Protein AF-A0A059LF86-F1 (afdb_monomer)

Structure (mmCIF, N/CA/C/O backbone):
data_AF-A0A059LF86-F1
#
_entry.id   AF-A0A059LF86-F1
#
loop_
_atom_site.group_PDB
_atom_site.id
_atom_site.type_symbol
_atom_site.label_atom_id
_atom_site.label_alt_id
_atom_site.label_comp_id
_atom_site.label_asym_id
_atom_site.label_entity_id
_atom_site.label_seq_id
_atom_site.pdbx_PDB_ins_code
_atom_site.Cartn_x
_atom_site.Cartn_y
_atom_site.Cartn_z
_atom_site.occupancy
_atom_site.B_iso_or_equiv
_atom_site.auth_seq_id
_atom_site.auth_comp_id
_atom_site.auth_asym_id
_atom_site.auth_atom_id
_atom_site.pdbx_PDB_model_num
ATOM 1 N N . MET A 1 1 ? 16.303 -4.539 -11.005 1.00 71.88 1 MET A N 1
ATOM 2 C CA . MET A 1 1 ? 15.676 -4.502 -9.658 1.00 71.88 1 MET A CA 1
ATOM 3 C C . MET A 1 1 ? 14.269 -3.940 -9.793 1.00 71.88 1 MET A C 1
ATOM 5 O O . MET A 1 1 ? 14.067 -3.063 -10.624 1.00 71.88 1 MET A O 1
ATOM 9 N N . MET A 1 2 ? 13.308 -4.418 -9.007 1.00 81.94 2 MET A N 1
ATOM 10 C CA . MET A 1 2 ? 11.939 -3.891 -9.022 1.00 81.94 2 MET A CA 1
ATOM 11 C C . MET A 1 2 ? 11.471 -3.587 -7.605 1.00 81.94 2 MET A C 1
ATOM 13 O O . MET A 1 2 ? 11.893 -4.255 -6.663 1.00 81.94 2 MET A O 1
ATOM 17 N N . SER A 1 3 ? 10.600 -2.590 -7.466 1.00 86.62 3 SER A N 1
ATOM 18 C CA . SER A 1 3 ? 9.889 -2.330 -6.216 1.00 86.62 3 SER A CA 1
ATOM 19 C C . SER A 1 3 ? 8.389 -2.221 -6.492 1.00 86.62 3 SER A C 1
ATOM 21 O O . SER A 1 3 ? 7.974 -1.297 -7.206 1.00 86.62 3 SER A O 1
ATOM 23 N N . PRO A 1 4 ? 7.574 -3.145 -5.946 1.00 86.56 4 PRO A N 1
ATOM 24 C CA . PRO A 1 4 ? 6.124 -3.120 -6.102 1.00 86.56 4 PRO A CA 1
ATOM 25 C C . PRO A 1 4 ? 5.442 -2.064 -5.223 1.00 86.56 4 PRO A C 1
ATOM 27 O O . PRO A 1 4 ? 4.239 -1.873 -5.337 1.00 86.56 4 PRO A O 1
ATOM 30 N N . GLY A 1 5 ? 6.184 -1.359 -4.363 1.00 89.31 5 GLY A N 1
ATOM 31 C CA . GLY A 1 5 ? 5.612 -0.404 -3.416 1.00 89.31 5 GLY A CA 1
ATOM 32 C C . GLY A 1 5 ? 4.878 -1.081 -2.255 1.00 89.31 5 GLY A C 1
ATOM 33 O O . GLY A 1 5 ? 5.183 -2.214 -1.884 1.00 89.31 5 GLY A O 1
ATOM 34 N N . MET A 1 6 ? 3.933 -0.354 -1.653 1.00 92.75 6 MET A N 1
ATOM 35 C CA . MET A 1 6 ? 3.114 -0.847 -0.546 1.00 92.75 6 MET A CA 1
ATOM 36 C C . MET A 1 6 ? 1.913 -1.624 -1.102 1.00 92.75 6 MET A C 1
ATOM 38 O O . MET A 1 6 ? 1.047 -1.043 -1.750 1.00 92.75 6 MET A O 1
ATOM 42 N N . VAL A 1 7 ? 1.856 -2.929 -0.839 1.00 94.00 7 VAL A N 1
ATOM 43 C CA . VAL A 1 7 ? 0.800 -3.820 -1.347 1.00 94.00 7 VAL A CA 1
ATOM 44 C C . VAL A 1 7 ? 0.046 -4.440 -0.177 1.00 94.00 7 VAL A C 1
ATOM 46 O O . VAL A 1 7 ? 0.676 -4.985 0.731 1.00 94.00 7 VAL A O 1
ATOM 49 N N . ALA A 1 8 ? -1.288 -4.379 -0.213 1.00 93.44 8 ALA A N 1
ATOM 50 C CA . ALA A 1 8 ? -2.216 -4.846 0.820 1.00 93.44 8 ALA A CA 1
ATOM 51 C C . ALA A 1 8 ? -2.258 -6.385 0.930 1.00 93.44 8 ALA A C 1
ATOM 53 O O . ALA A 1 8 ? -3.278 -7.030 0.709 1.00 93.44 8 ALA A O 1
ATOM 54 N N . THR A 1 9 ? -1.114 -6.981 1.252 1.00 94.31 9 THR A N 1
ATOM 55 C CA . THR A 1 9 ? -0.939 -8.416 1.492 1.00 94.31 9 THR A CA 1
ATOM 56 C C . THR A 1 9 ? -1.203 -8.756 2.957 1.00 94.31 9 THR A C 1
ATOM 58 O O . THR A 1 9 ? -1.033 -7.889 3.816 1.00 94.31 9 THR A O 1
ATOM 61 N N . PRO A 1 10 ? -1.513 -10.021 3.295 1.00 91.88 10 PRO A N 1
ATOM 62 C CA . PRO A 1 10 ? -1.683 -10.433 4.688 1.00 91.88 10 PRO A CA 1
ATOM 63 C C . PRO A 1 10 ? -0.483 -10.079 5.578 1.00 91.88 10 PRO A C 1
ATOM 65 O O . PRO A 1 10 ? -0.670 -9.715 6.734 1.00 91.88 10 PRO A O 1
ATOM 68 N N . LEU A 1 11 ? 0.738 -10.120 5.032 1.00 91.94 11 LEU A N 1
ATOM 69 C CA . LEU A 1 11 ? 1.955 -9.737 5.751 1.00 91.94 11 LEU A CA 1
ATOM 70 C C . LEU A 1 11 ? 1.993 -8.242 6.076 1.00 91.94 11 LEU A C 1
ATOM 72 O O . LEU A 1 11 ? 2.340 -7.878 7.192 1.00 91.94 11 LEU A O 1
ATOM 76 N N . LEU A 1 12 ? 1.600 -7.377 5.136 1.00 93.56 12 LEU A N 1
ATOM 77 C CA . LEU A 1 12 ? 1.536 -5.937 5.389 1.00 93.56 12 LEU A CA 1
ATOM 78 C C . LEU A 1 12 ? 0.398 -5.588 6.353 1.00 93.56 12 LEU A C 1
ATOM 80 O O . LEU A 1 12 ? 0.591 -4.787 7.261 1.00 93.56 12 LEU A O 1
ATOM 84 N N . LEU A 1 13 ? -0.787 -6.179 6.165 1.00 92.44 13 LEU A N 1
ATOM 85 C CA . LEU A 1 13 ? -1.958 -5.884 6.996 1.00 92.44 13 LEU A CA 1
ATOM 86 C C . LEU A 1 13 ? -1.760 -6.319 8.454 1.00 92.44 13 LEU A C 1
ATOM 88 O O . LEU A 1 13 ? -2.354 -5.724 9.348 1.00 92.44 13 LEU A O 1
ATOM 92 N N . ARG A 1 14 ? -0.911 -7.325 8.698 1.00 89.75 14 ARG A N 1
ATOM 93 C CA . ARG A 1 14 ? -0.495 -7.731 10.047 1.00 89.75 14 ARG A CA 1
ATOM 94 C C . ARG A 1 14 ? 0.323 -6.677 10.784 1.00 89.75 14 ARG A C 1
ATOM 96 O O . ARG A 1 14 ? 0.346 -6.753 11.993 1.00 89.75 14 ARG A O 1
ATOM 103 N N . LEU A 1 15 ? 0.939 -5.722 10.082 1.00 88.31 15 LEU A N 1
ATOM 104 C CA . LEU A 1 15 ? 1.713 -4.614 10.666 1.00 88.31 15 LEU A CA 1
ATOM 105 C C . LEU A 1 15 ? 0.833 -3.389 11.005 1.00 88.31 15 LEU A C 1
ATOM 107 O O . LEU A 1 15 ? 1.322 -2.289 11.291 1.00 88.31 15 LEU A O 1
ATOM 111 N N . ALA A 1 16 ? -0.493 -3.534 10.925 1.00 90.00 16 ALA A N 1
ATOM 112 C CA . ALA A 1 16 ? -1.465 -2.497 11.265 1.00 90.00 16 ALA A CA 1
ATOM 113 C C . ALA A 1 16 ? -1.678 -2.379 12.790 1.00 90.00 16 ALA A C 1
ATOM 115 O O . ALA A 1 16 ? -2.805 -2.295 13.269 1.00 90.00 16 ALA A O 1
ATOM 116 N N . ASP A 1 17 ? -0.589 -2.380 13.559 1.00 89.75 17 ASP A N 1
ATOM 117 C CA . ASP A 1 17 ? -0.622 -2.541 15.019 1.00 89.75 17 ASP A CA 1
ATOM 118 C C . ASP A 1 17 ? -0.925 -1.245 15.771 1.00 89.75 17 ASP A C 1
ATOM 120 O O . ASP A 1 17 ? -1.066 -1.260 16.992 1.00 89.75 17 ASP A O 1
ATOM 124 N N . ASN A 1 18 ? -0.935 -0.107 15.083 1.00 91.12 18 ASN A N 1
ATOM 125 C CA . ASN A 1 18 ? -1.251 1.184 15.667 1.00 91.12 18 ASN A CA 1
ATOM 126 C C . ASN A 1 18 ? -2.116 2.006 14.698 1.00 91.12 18 ASN A C 1
ATOM 128 O O . ASN A 1 18 ? -2.033 1.812 13.482 1.00 91.12 18 ASN A O 1
ATOM 132 N N . PRO A 1 19 ? -2.913 2.973 15.193 1.00 90.88 19 PRO A N 1
ATOM 133 C CA . PRO A 1 19 ? -3.815 3.754 14.342 1.00 90.88 19 PRO A CA 1
ATOM 134 C C . PRO A 1 19 ? -3.095 4.479 13.199 1.00 90.88 19 PRO A C 1
ATOM 136 O O . PRO A 1 19 ? -3.641 4.679 12.116 1.00 90.88 19 PRO A O 1
ATOM 139 N N . ARG A 1 20 ? -1.832 4.865 13.415 1.00 91.06 20 ARG A N 1
ATOM 140 C CA . ARG A 1 20 ? -1.026 5.548 12.405 1.00 91.06 20 ARG A CA 1
ATOM 141 C C . ARG A 1 20 ? -0.583 4.583 11.298 1.00 91.06 20 ARG A C 1
ATOM 143 O O . ARG A 1 20 ? -0.696 4.952 10.132 1.00 91.06 20 ARG A O 1
ATOM 150 N N . SER A 1 21 ? -0.120 3.373 11.619 1.00 92.00 21 SER A N 1
ATOM 151 C CA . SER A 1 21 ? 0.252 2.361 10.621 1.00 92.00 21 SER A CA 1
ATOM 152 C C . SER A 1 21 ? -0.973 1.876 9.853 1.00 92.00 21 SER A C 1
ATOM 154 O O . SER A 1 21 ? -0.926 1.845 8.624 1.00 92.00 21 SER A O 1
ATOM 156 N N . ALA A 1 22 ? -2.093 1.635 10.540 1.00 92.44 22 ALA A N 1
ATOM 157 C CA . ALA A 1 22 ? -3.377 1.317 9.918 1.00 92.44 22 ALA A CA 1
ATOM 158 C C . ALA A 1 22 ? -3.794 2.391 8.895 1.00 92.44 22 ALA A C 1
ATOM 160 O O . ALA A 1 22 ? -4.112 2.081 7.744 1.00 92.44 22 ALA A O 1
ATOM 161 N N . ARG A 1 23 ? -3.681 3.672 9.267 1.00 92.25 23 ARG A N 1
ATOM 162 C CA . ARG A 1 23 ? -3.956 4.799 8.369 1.00 92.25 23 ARG A CA 1
ATOM 163 C C . ARG A 1 23 ? -3.022 4.845 7.162 1.00 92.25 23 ARG A C 1
ATOM 165 O O . ARG A 1 23 ? -3.480 5.083 6.045 1.00 92.25 23 ARG A O 1
ATOM 172 N N . PHE A 1 24 ? -1.721 4.636 7.357 1.00 92.81 24 PHE A N 1
ATOM 173 C CA . PHE A 1 24 ? -0.770 4.614 6.243 1.00 92.81 24 PHE A CA 1
ATOM 174 C C . PHE A 1 24 ? -1.054 3.467 5.277 1.00 92.81 24 PHE A C 1
ATOM 176 O O . PHE A 1 24 ? -1.068 3.701 4.072 1.00 92.81 24 PHE A O 1
ATOM 183 N N 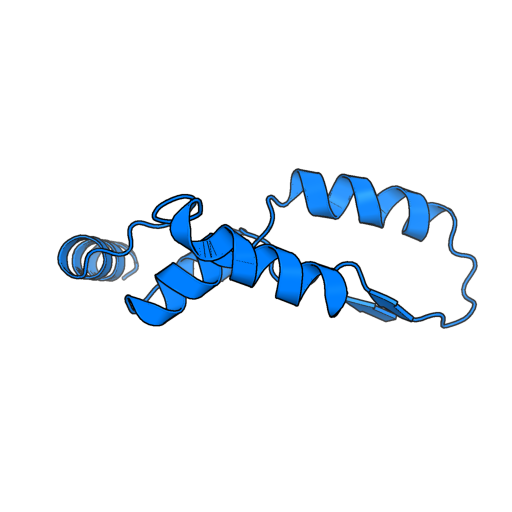. ILE A 1 25 ? -1.352 2.272 5.790 1.00 94.12 25 ILE A N 1
ATOM 184 C CA . ILE A 1 25 ? -1.739 1.113 4.979 1.00 94.12 25 ILE A CA 1
ATOM 185 C C . ILE A 1 25 ? -2.996 1.439 4.165 1.00 94.12 25 ILE A C 1
ATOM 187 O O . ILE A 1 25 ? -3.000 1.268 2.951 1.00 94.12 25 ILE A O 1
ATOM 191 N N . ASN A 1 26 ? -4.033 1.995 4.789 1.00 93.75 26 ASN A N 1
ATOM 192 C CA . ASN A 1 26 ? -5.277 2.351 4.101 1.00 93.75 26 ASN A CA 1
ATOM 193 C C . ASN A 1 26 ? -5.097 3.393 2.985 1.00 93.75 26 ASN A C 1
ATOM 195 O O . ASN A 1 26 ? -5.717 3.294 1.924 1.00 93.75 26 ASN A O 1
ATOM 199 N N . VAL A 1 27 ? -4.244 4.394 3.211 1.00 92.88 27 VAL A N 1
ATOM 200 C CA . VAL A 1 27 ? -4.033 5.497 2.262 1.00 92.88 27 VAL A CA 1
ATOM 201 C C . VAL A 1 27 ? -3.064 5.117 1.143 1.00 92.88 27 VAL A C 1
ATOM 203 O O . VAL A 1 27 ? -3.260 5.535 -0.002 1.00 92.88 27 VAL A O 1
ATOM 206 N N . LEU A 1 28 ? -2.001 4.380 1.470 1.00 92.31 28 LEU A N 1
ATOM 207 C CA . LEU A 1 28 ? -0.868 4.164 0.574 1.00 92.31 28 LEU A CA 1
ATOM 208 C C . LEU A 1 28 ? -0.835 2.782 -0.064 1.00 92.31 28 LEU A C 1
ATOM 210 O O . LEU A 1 28 ? -0.216 2.678 -1.120 1.00 92.31 28 LEU A O 1
ATOM 214 N N . ALA A 1 29 ? -1.459 1.754 0.515 1.00 93.31 29 ALA A N 1
ATOM 215 C CA . ALA A 1 29 ? -1.402 0.412 -0.050 1.00 93.31 29 ALA A CA 1
ATOM 216 C C . ALA A 1 29 ? -2.317 0.259 -1.273 1.00 93.31 29 ALA A C 1
ATOM 218 O O . ALA A 1 29 ? -3.4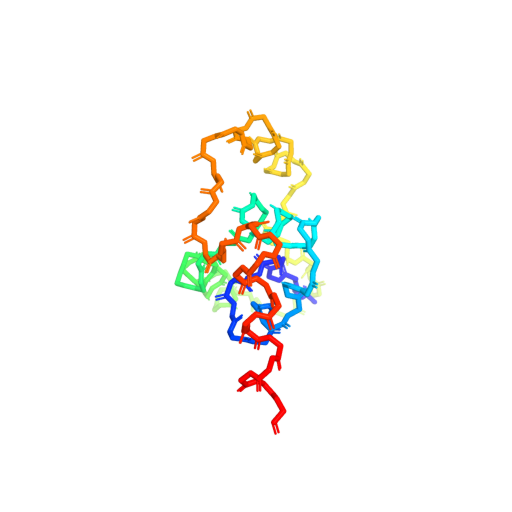37 0.779 -1.305 1.00 93.31 29 ALA A O 1
ATOM 219 N N . ASP A 1 30 ? -1.850 -0.498 -2.265 1.00 91.88 30 ASP A N 1
ATOM 220 C CA . ASP A 1 30 ? -2.683 -0.968 -3.375 1.00 91.88 30 ASP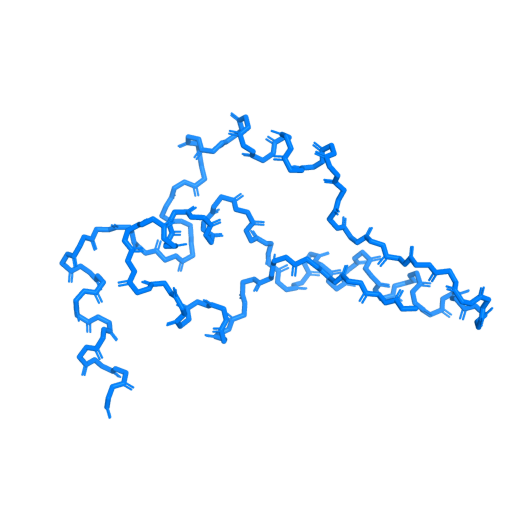 A CA 1
ATOM 221 C C . ASP A 1 30 ? -3.133 -2.415 -3.183 1.00 91.88 30 ASP A C 1
ATOM 223 O O . ASP A 1 30 ? -2.433 -3.200 -2.530 1.00 91.88 30 ASP A O 1
ATOM 227 N N . PRO A 1 31 ? -4.263 -2.800 -3.800 1.00 92.44 31 PRO A N 1
ATOM 228 C CA . PRO A 1 31 ? -4.600 -4.201 -3.988 1.00 92.44 31 PRO A CA 1
ATOM 229 C C . PRO A 1 31 ? -3.476 -4.952 -4.724 1.00 92.44 31 PRO A C 1
ATOM 231 O O . PRO A 1 31 ? -2.848 -4.392 -5.630 1.00 92.44 31 PRO A O 1
ATOM 234 N N . PRO A 1 32 ? -3.224 -6.225 -4.372 1.00 92.88 32 PRO A N 1
ATOM 235 C CA . PRO A 1 32 ? -2.212 -7.038 -5.043 1.00 92.88 32 PRO A CA 1
ATOM 236 C C . PRO A 1 32 ? -2.500 -7.224 -6.536 1.00 92.88 32 PRO A C 1
ATOM 238 O O . PRO A 1 32 ? -1.563 -7.186 -7.334 1.00 92.88 32 PRO A O 1
ATOM 241 N N . ASP A 1 33 ? -3.771 -7.350 -6.920 1.00 94.00 33 ASP A N 1
ATOM 242 C CA . ASP A 1 33 ? -4.194 -7.495 -8.315 1.00 94.00 33 ASP A CA 1
ATOM 243 C C . ASP A 1 33 ? -3.829 -6.275 -9.170 1.00 94.00 33 ASP A C 1
ATOM 245 O O . ASP A 1 33 ? -3.269 -6.433 -10.254 1.00 94.00 33 ASP A O 1
ATOM 249 N N . ASP A 1 34 ? -4.049 -5.059 -8.659 1.00 92.38 34 ASP A N 1
ATOM 250 C CA . ASP A 1 34 ? -3.723 -3.814 -9.369 1.00 92.38 34 ASP A CA 1
ATOM 251 C C . ASP A 1 34 ? -2.207 -3.675 -9.583 1.00 92.38 34 ASP A C 1
ATOM 253 O O . ASP A 1 34 ? -1.739 -3.349 -10.680 1.00 92.38 34 ASP A O 1
ATOM 257 N N . ALA A 1 35 ? -1.420 -3.965 -8.542 1.00 91.12 35 ALA A N 1
ATOM 258 C CA . ALA A 1 35 ? 0.037 -3.934 -8.627 1.00 91.12 35 ALA A CA 1
ATOM 259 C C . ALA A 1 35 ? 0.559 -4.982 -9.626 1.00 91.12 35 ALA A C 1
ATOM 261 O O . ALA A 1 35 ? 1.418 -4.680 -10.462 1.00 91.12 35 ALA A O 1
ATOM 262 N N . ALA A 1 36 ? 0.018 -6.203 -9.584 1.00 92.88 36 ALA A N 1
ATOM 263 C CA . ALA A 1 36 ? 0.386 -7.280 -10.497 1.00 92.88 36 ALA A CA 1
ATOM 264 C C . ALA A 1 36 ? 0.010 -6.950 -11.948 1.00 92.88 36 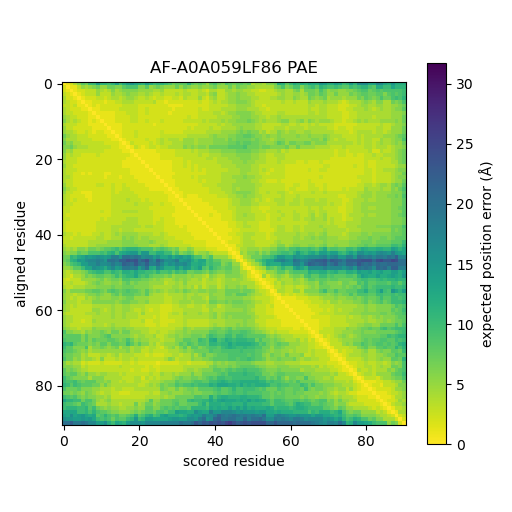ALA A C 1
ATOM 266 O O . ALA A 1 36 ? 0.845 -7.107 -12.840 1.00 92.88 36 ALA A O 1
ATOM 267 N N . ALA A 1 37 ? -1.194 -6.427 -12.189 1.00 94.19 37 ALA A N 1
ATOM 268 C CA . ALA A 1 37 ? -1.660 -6.045 -13.520 1.00 94.19 37 ALA A CA 1
ATOM 269 C C . ALA A 1 37 ? -0.725 -5.027 -14.192 1.00 94.19 37 ALA A C 1
ATOM 271 O O . ALA A 1 37 ? -0.482 -5.102 -15.398 1.00 94.19 37 ALA A O 1
ATOM 272 N N . TRP A 1 38 ? -0.142 -4.105 -13.421 1.00 91.50 38 TRP A N 1
ATOM 273 C CA . TRP A 1 38 ? 0.816 -3.138 -13.951 1.00 91.50 38 TRP A CA 1
ATOM 274 C C . TRP A 1 38 ? 2.230 -3.714 -14.118 1.00 91.50 38 TRP A C 1
ATOM 276 O O . TRP A 1 38 ? 2.888 -3.461 -15.135 1.00 91.50 38 TRP A O 1
ATOM 286 N N . LEU A 1 39 ? 2.711 -4.476 -13.130 1.00 90.81 39 LEU A N 1
ATOM 287 C CA . LEU A 1 39 ? 4.091 -4.973 -13.076 1.00 90.81 39 LEU A CA 1
ATOM 288 C C . LEU A 1 39 ? 4.343 -6.153 -14.013 1.00 90.81 39 LEU A C 1
ATOM 290 O O . LEU A 1 39 ? 5.345 -6.166 -14.728 1.00 90.81 39 LEU A O 1
ATOM 294 N N . VAL A 1 40 ? 3.448 -7.140 -14.022 1.00 92.12 40 VAL A N 1
ATOM 295 C CA . VAL A 1 40 ? 3.615 -8.404 -14.751 1.00 92.12 40 VAL A CA 1
ATOM 296 C C . VAL A 1 40 ? 3.896 -8.208 -16.249 1.00 92.12 40 VAL A C 1
ATOM 298 O O . VAL A 1 40 ? 4.869 -8.794 -16.728 1.00 92.12 40 VAL A O 1
ATOM 301 N N . PRO A 1 41 ? 3.141 -7.397 -17.020 1.00 91.50 41 PRO A N 1
ATOM 302 C CA . PRO A 1 41 ? 3.430 -7.224 -18.447 1.00 91.50 41 PRO A CA 1
ATOM 303 C C . PRO A 1 41 ? 4.781 -6.540 -18.697 1.00 91.50 41 PRO A C 1
ATOM 305 O O . PRO A 1 41 ? 5.503 -6.924 -19.614 1.00 91.50 41 PRO A O 1
ATOM 308 N N . ARG A 1 42 ? 5.165 -5.574 -17.852 1.00 89.50 42 ARG A N 1
ATOM 309 C CA . ARG A 1 42 ? 6.462 -4.881 -17.948 1.00 89.50 42 ARG A CA 1
ATOM 310 C C . ARG A 1 42 ? 7.618 -5.817 -17.648 1.00 89.50 42 ARG A C 1
ATOM 312 O O . ARG A 1 42 ? 8.640 -5.753 -18.320 1.00 89.50 42 ARG A O 1
ATOM 319 N N . LEU A 1 43 ? 7.438 -6.704 -16.673 1.00 86.88 43 LEU A N 1
ATOM 320 C CA . LEU A 1 43 ? 8.433 -7.706 -16.330 1.00 86.88 43 LEU A CA 1
ATOM 321 C C . LEU A 1 43 ? 8.587 -8.747 -17.443 1.00 86.88 43 LEU A C 1
ATOM 323 O O . LEU A 1 43 ? 9.709 -9.066 -17.815 1.00 86.88 43 LEU A O 1
ATOM 327 N N . ARG A 1 44 ? 7.480 -9.223 -18.028 1.00 89.06 44 ARG A N 1
ATOM 328 C CA . ARG A 1 44 ? 7.519 -10.150 -19.174 1.00 89.06 44 ARG A CA 1
ATOM 329 C C . ARG A 1 44 ? 8.198 -9.540 -20.405 1.00 89.06 44 ARG A C 1
ATOM 331 O O . ARG A 1 44 ? 8.842 -10.261 -21.156 1.00 89.06 44 ARG A O 1
ATOM 338 N N . GLY A 1 45 ? 8.065 -8.228 -20.604 1.00 84.94 45 GLY A N 1
ATOM 339 C CA . GLY A 1 45 ? 8.745 -7.495 -21.676 1.00 84.94 45 GLY A CA 1
ATOM 340 C C . GLY A 1 45 ? 10.186 -7.079 -21.355 1.00 84.94 45 GLY A C 1
ATOM 341 O O . GLY A 1 45 ? 10.902 -6.630 -22.251 1.00 84.94 45 GLY A O 1
ATOM 342 N N . ALA A 1 46 ? 10.634 -7.202 -20.102 1.00 83.38 46 ALA A N 1
ATOM 343 C CA . ALA A 1 46 ? 11.950 -6.737 -19.687 1.00 83.38 46 ALA A CA 1
ATOM 344 C C . ALA A 1 46 ? 13.045 -7.716 -20.131 1.00 83.38 46 ALA A C 1
ATOM 346 O O . ALA A 1 46 ? 13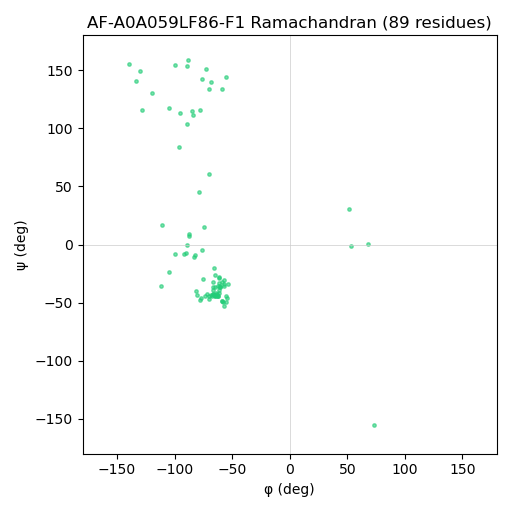.141 -8.842 -19.651 1.00 83.38 46 ALA A O 1
ATOM 347 N N . ARG A 1 47 ? 13.939 -7.257 -21.010 1.00 74.12 47 ARG A N 1
ATOM 348 C CA . ARG A 1 47 ? 15.160 -7.981 -21.383 1.00 74.12 47 ARG A CA 1
ATOM 349 C C . ARG A 1 47 ? 16.333 -7.475 -20.553 1.00 74.12 47 ARG A C 1
ATOM 351 O O . ARG A 1 47 ? 17.013 -6.569 -20.998 1.00 74.12 47 ARG A O 1
ATOM 358 N N . GLY A 1 48 ? 16.518 -7.993 -19.337 1.00 71.19 48 GLY A N 1
ATOM 359 C CA . GLY A 1 48 ? 17.795 -8.015 -18.592 1.00 71.19 48 GLY A CA 1
ATOM 360 C C . GLY A 1 48 ? 18.606 -6.721 -18.353 1.00 71.19 48 GLY A C 1
ATOM 361 O O . GLY A 1 48 ? 19.615 -6.794 -17.663 1.00 71.19 48 GLY A O 1
ATOM 362 N N . ASN A 1 49 ? 18.197 -5.546 -18.839 1.00 71.12 49 ASN A N 1
ATOM 363 C CA . ASN A 1 49 ? 19.022 -4.329 -18.941 1.00 71.12 49 ASN A CA 1
ATOM 364 C C . ASN A 1 49 ? 19.288 -3.600 -17.607 1.00 71.12 49 ASN A C 1
ATOM 366 O O . ASN A 1 49 ? 19.652 -2.428 -17.597 1.00 71.12 49 ASN A O 1
ATOM 370 N N . GLY A 1 50 ? 19.052 -4.242 -16.461 1.00 73.88 50 GLY A N 1
ATOM 371 C CA . GLY A 1 50 ? 19.295 -3.644 -15.142 1.00 73.88 50 GLY A CA 1
ATOM 372 C C . GLY A 1 50 ? 18.370 -2.478 -14.762 1.00 73.88 50 GLY A C 1
ATOM 373 O O . GLY A 1 50 ? 18.490 -1.951 -13.658 1.00 73.88 50 GLY A O 1
ATOM 374 N N . THR A 1 51 ? 17.415 -2.092 -15.614 1.00 79.25 51 THR A N 1
ATOM 375 C CA . THR A 1 51 ? 16.511 -0.959 -15.376 1.00 79.25 51 THR A CA 1
ATOM 376 C C . THR A 1 51 ? 15.701 -1.137 -14.088 1.00 79.25 51 THR A C 1
ATOM 378 O O . THR A 1 51 ? 15.150 -2.210 -13.817 1.00 79.25 51 THR A O 1
ATOM 381 N N . TYR A 1 52 ? 15.630 -0.078 -13.276 1.00 81.19 52 TYR A N 1
ATOM 382 C CA . TYR A 1 52 ? 14.845 -0.068 -12.045 1.00 81.19 52 TYR A CA 1
ATOM 383 C C . TYR A 1 52 ? 13.384 0.269 -12.344 1.00 81.19 52 TYR A C 1
ATOM 385 O O . TYR A 1 52 ? 13.059 1.395 -12.717 1.00 81.19 52 TYR A O 1
ATOM 393 N N . VAL A 1 53 ? 12.497 -0.712 -12.174 1.00 82.12 53 VAL A N 1
ATOM 394 C CA . VAL A 1 53 ? 11.059 -0.533 -12.404 1.00 82.12 53 VAL A CA 1
ATOM 395 C C . VAL A 1 53 ? 10.381 -0.217 -11.076 1.00 82.12 53 VAL A C 1
ATOM 397 O O . VAL A 1 53 ? 10.329 -1.054 -10.169 1.00 82.12 53 VAL A O 1
ATOM 400 N N . ARG A 1 54 ? 9.873 1.013 -10.961 1.00 85.62 54 ARG A N 1
ATOM 401 C CA . ARG A 1 54 ? 9.133 1.503 -9.794 1.00 85.62 54 ARG A CA 1
ATOM 402 C C . ARG A 1 54 ? 7.659 1.550 -10.132 1.00 85.62 54 ARG A C 1
ATOM 404 O O . ARG A 1 54 ? 7.275 2.315 -11.010 1.00 85.62 54 ARG A O 1
ATOM 411 N N . PHE A 1 55 ? 6.861 0.769 -9.415 1.00 83.56 55 PHE A N 1
ATOM 412 C CA . PHE A 1 55 ? 5.413 0.935 -9.466 1.00 83.56 55 PHE A CA 1
ATOM 413 C C . PHE A 1 55 ? 5.002 2.233 -8.778 1.00 83.56 55 PHE A C 1
ATOM 415 O O . PHE A 1 55 ? 4.270 3.024 -9.341 1.00 83.56 55 PHE A O 1
ATOM 422 N N . PHE A 1 56 ? 5.546 2.478 -7.586 1.00 83.62 56 PHE A N 1
ATOM 423 C CA . PHE A 1 56 ? 5.174 3.621 -6.768 1.00 83.62 56 PHE A CA 1
ATOM 424 C C . PHE A 1 56 ? 6.039 4.848 -7.092 1.00 83.62 56 PHE A C 1
ATOM 426 O O . PHE A 1 56 ? 7.214 4.932 -6.698 1.00 83.62 56 PHE A O 1
ATOM 433 N N . THR A 1 57 ? 5.462 5.800 -7.826 1.00 86.50 57 THR A N 1
ATOM 434 C CA . THR A 1 57 ? 6.116 7.069 -8.179 1.00 86.50 57 THR A CA 1
ATOM 435 C C . THR A 1 57 ? 5.869 8.162 -7.124 1.00 86.50 57 THR A C 1
ATOM 437 O O . THR A 1 57 ? 4.844 8.148 -6.438 1.00 86.50 57 THR A O 1
ATOM 440 N N . PRO A 1 58 ? 6.764 9.162 -6.983 1.00 86.00 58 PRO A N 1
ATOM 441 C CA . PRO A 1 58 ? 6.523 10.306 -6.095 1.00 86.00 58 PRO A CA 1
ATOM 442 C C . PRO A 1 58 ? 5.227 11.064 -6.426 1.00 86.00 58 PRO A C 1
ATOM 444 O O . PRO A 1 58 ? 4.535 11.533 -5.528 1.00 86.00 58 PRO A O 1
ATOM 447 N N . ALA A 1 59 ? 4.862 11.136 -7.708 1.00 88.38 59 ALA A N 1
ATOM 448 C CA . ALA A 1 59 ? 3.610 11.747 -8.144 1.00 88.38 59 ALA A CA 1
ATOM 449 C C . ALA A 1 59 ? 2.382 10.978 -7.622 1.00 88.38 59 ALA A C 1
ATOM 451 O O . ALA A 1 59 ? 1.424 11.583 -7.137 1.00 88.38 59 ALA A O 1
ATOM 452 N N . GLU A 1 60 ? 2.414 9.643 -7.651 1.00 87.44 60 GLU A N 1
ATOM 453 C CA . GLU A 1 60 ? 1.339 8.823 -7.084 1.00 87.44 60 GLU A CA 1
ATOM 454 C C . GLU A 1 60 ? 1.243 8.938 -5.570 1.00 87.44 60 GLU A C 1
ATOM 456 O O . GLU A 1 60 ? 0.128 8.956 -5.046 1.00 87.44 60 GLU A O 1
ATOM 461 N N . LEU A 1 61 ? 2.375 9.061 -4.872 1.00 89.81 61 LEU A N 1
ATOM 462 C CA . LEU A 1 61 ? 2.389 9.325 -3.435 1.00 89.81 61 LEU A CA 1
ATOM 463 C C . LEU A 1 61 ? 1.615 10.604 -3.112 1.00 89.81 61 LEU A C 1
ATOM 465 O O . LEU A 1 61 ? 0.698 10.577 -2.291 1.00 89.81 61 LEU A O 1
ATOM 469 N N . VAL A 1 62 ? 1.955 11.706 -3.788 1.00 90.88 62 VAL A N 1
ATOM 470 C CA . VAL A 1 62 ? 1.288 13.002 -3.597 1.00 90.88 62 VAL A CA 1
ATOM 471 C C . VAL A 1 62 ? -0.204 12.869 -3.886 1.00 90.88 62 VAL A C 1
ATOM 473 O O . VAL A 1 62 ? -1.026 13.228 -3.045 1.00 90.88 62 VAL A O 1
ATOM 476 N N . ARG A 1 63 ? -0.570 12.253 -5.017 1.00 90.94 63 ARG A N 1
ATOM 477 C CA . ARG A 1 63 ? -1.975 12.021 -5.383 1.00 90.94 63 ARG A CA 1
ATOM 478 C C . ARG A 1 63 ? -2.733 11.252 -4.297 1.00 90.94 63 ARG A C 1
ATOM 480 O O . ARG A 1 63 ? -3.855 11.618 -3.949 1.00 90.94 63 ARG A O 1
ATOM 487 N N . ARG A 1 64 ? -2.140 10.193 -3.743 1.00 89.12 64 ARG A N 1
ATOM 488 C CA . ARG A 1 64 ? -2.763 9.369 -2.693 1.00 89.12 64 ARG A CA 1
ATOM 489 C C . ARG A 1 64 ? -2.955 10.144 -1.405 1.00 89.12 64 ARG A C 1
ATOM 491 O O . ARG A 1 64 ? -4.051 10.090 -0.847 1.00 89.12 64 ARG A O 1
ATOM 498 N N . LEU A 1 65 ? -1.948 10.910 -0.994 1.00 90.69 65 LEU A N 1
ATOM 499 C CA . LEU A 1 65 ? -2.027 11.784 0.173 1.00 90.69 65 LEU A CA 1
ATOM 500 C C . LEU A 1 65 ? -3.108 12.861 0.006 1.00 90.69 65 LEU A C 1
ATOM 502 O O . LEU A 1 65 ? -3.893 13.068 0.929 1.00 90.69 65 LEU A O 1
ATOM 506 N N . CYS A 1 66 ? -3.239 13.467 -1.178 1.00 89.56 66 CYS A N 1
ATOM 507 C CA . CYS A 1 66 ? -4.330 14.404 -1.473 1.00 89.56 66 CYS A CA 1
ATOM 508 C C . CYS A 1 66 ? -5.713 13.740 -1.343 1.00 89.56 66 CYS A C 1
ATOM 510 O O . CYS A 1 66 ? -6.651 14.345 -0.831 1.00 89.56 66 CYS A O 1
ATOM 512 N N . THR A 1 67 ? -5.838 12.469 -1.736 1.00 88.81 67 THR A N 1
ATOM 513 C CA . THR A 1 67 ? -7.087 11.691 -1.604 1.00 88.81 67 THR A CA 1
ATOM 514 C C . THR A 1 67 ? -7.257 10.970 -0.259 1.00 88.81 67 THR A C 1
ATOM 516 O O . THR A 1 67 ? -8.199 10.195 -0.094 1.00 88.81 67 THR A O 1
ATOM 519 N N . ALA A 1 68 ? -6.378 11.201 0.722 1.00 88.62 68 ALA A N 1
ATOM 520 C CA . ALA A 1 68 ? -6.315 10.399 1.947 1.00 88.62 68 ALA A CA 1
ATOM 521 C C . ALA A 1 68 ? -7.602 10.434 2.786 1.00 88.62 68 ALA A C 1
ATOM 523 O O . ALA A 1 68 ? -7.914 9.470 3.480 1.00 88.62 68 ALA A O 1
ATOM 524 N N . ARG A 1 69 ? -8.372 11.529 2.726 1.00 84.00 69 ARG A N 1
ATOM 525 C CA . ARG A 1 69 ? -9.646 11.653 3.455 1.00 84.00 69 ARG A CA 1
ATOM 526 C C . ARG A 1 69 ? -10.689 10.620 3.017 1.00 84.00 69 ARG A C 1
ATOM 528 O O . ARG A 1 69 ? -11.415 10.136 3.873 1.00 84.00 69 ARG A O 1
ATOM 535 N N . GLY A 1 70 ? -10.732 10.267 1.731 1.00 85.94 70 GLY A N 1
ATOM 536 C CA . GLY A 1 70 ? -11.697 9.307 1.180 1.00 85.94 70 GLY A CA 1
ATOM 537 C C . GLY A 1 70 ? -11.235 7.848 1.217 1.00 85.94 70 GLY A C 1
ATOM 538 O O . GLY A 1 70 ? -11.957 6.971 0.765 1.00 85.94 70 GLY A O 1
ATOM 539 N N . ARG A 1 71 ? -10.023 7.579 1.718 1.00 83.75 71 ARG A N 1
ATOM 540 C CA . ARG A 1 71 ? -9.396 6.246 1.707 1.00 83.75 71 ARG A CA 1
ATOM 541 C C . ARG A 1 71 ? -9.274 5.617 3.095 1.00 83.75 71 ARG A C 1
ATOM 543 O O . ARG A 1 71 ? -8.488 4.696 3.275 1.00 83.75 71 ARG A O 1
ATOM 550 N N . ARG A 1 72 ? -10.020 6.124 4.076 1.00 87.25 72 ARG A N 1
ATOM 551 C CA . ARG A 1 72 ? -10.017 5.607 5.452 1.00 87.25 72 ARG A CA 1
ATOM 552 C C . ARG A 1 72 ? -10.737 4.267 5.556 1.00 87.25 72 ARG A C 1
ATOM 554 O O . ARG A 1 72 ? -11.654 4.011 4.782 1.00 87.25 72 ARG A O 1
ATOM 561 N N . ASN A 1 73 ? -10.325 3.446 6.519 1.00 87.56 73 ASN A N 1
ATOM 562 C CA . ASN A 1 73 ? -10.935 2.154 6.860 1.00 87.56 73 ASN A CA 1
ATOM 563 C C . ASN A 1 73 ? -11.133 1.186 5.671 1.00 87.56 73 ASN A C 1
ATOM 565 O O . ASN A 1 73 ? -12.076 0.400 5.660 1.00 87.56 73 ASN A O 1
ATOM 569 N N . ARG A 1 74 ? -10.269 1.245 4.647 1.00 88.31 74 ARG A N 1
ATOM 570 C CA . ARG A 1 74 ? -10.426 0.445 3.418 1.00 88.31 74 ARG A CA 1
ATOM 571 C C . ARG A 1 74 ? -9.999 -1.015 3.588 1.00 88.31 74 ARG A C 1
ATOM 573 O O . ARG A 1 74 ? -10.703 -1.906 3.131 1.00 88.31 74 ARG A O 1
ATOM 580 N N . PHE A 1 75 ? -8.825 -1.248 4.172 1.00 88.81 75 PHE A N 1
ATOM 581 C CA . PHE A 1 75 ? -8.230 -2.583 4.328 1.00 88.81 75 PHE A CA 1
ATOM 582 C C . PHE A 1 75 ? -8.182 -3.021 5.791 1.00 88.81 75 PHE A C 1
ATOM 584 O O . PHE A 1 75 ? -8.342 -4.199 6.109 1.00 88.81 75 PHE A O 1
ATOM 591 N N . VAL A 1 76 ? -7.942 -2.068 6.688 1.00 90.75 76 VAL A N 1
ATOM 592 C CA . VAL A 1 76 ? -7.891 -2.285 8.133 1.00 90.75 76 VAL A CA 1
ATOM 593 C C . VAL A 1 76 ? -8.701 -1.197 8.837 1.00 90.75 76 VAL A C 1
ATOM 595 O O . VAL A 1 76 ? -8.658 -0.047 8.400 1.00 90.75 76 VAL A O 1
ATOM 598 N N . PRO A 1 77 ? -9.453 -1.526 9.897 1.00 90.06 77 PRO A N 1
ATOM 599 C CA . PRO A 1 77 ? -10.092 -0.520 10.725 1.00 90.06 77 PRO A CA 1
ATOM 600 C C . PRO A 1 77 ? -9.016 0.267 11.490 1.00 90.06 77 PRO A C 1
ATOM 602 O O . PRO A 1 77 ? -8.002 -0.291 11.912 1.00 90.06 77 PRO A O 1
ATOM 605 N N . GLU A 1 78 ? -9.211 1.579 11.602 1.00 87.88 78 GLU A N 1
ATOM 606 C CA . GLU A 1 78 ? -8.269 2.508 12.245 1.00 87.88 78 GLU A CA 1
ATOM 607 C C . GLU A 1 78 ? -8.572 2.711 13.741 1.00 87.88 78 GLU A C 1
ATOM 609 O O . GLU A 1 78 ? -7.777 3.334 14.449 1.00 87.88 78 GLU A O 1
ATOM 614 N N . ASP A 1 79 ? -9.700 2.186 14.227 1.00 88.19 79 ASP A N 1
ATOM 615 C CA . ASP A 1 79 ? -10.154 2.352 15.605 1.00 88.19 79 ASP A CA 1
ATOM 616 C C . ASP A 1 79 ? -9.272 1.578 16.599 1.00 88.19 79 ASP A C 1
ATOM 618 O O . ASP A 1 79 ? -9.000 0.391 16.390 1.00 88.19 79 ASP A O 1
ATOM 622 N N . PRO A 1 80 ? -8.854 2.198 17.718 1.00 85.12 80 PRO A N 1
ATOM 623 C CA . PRO A 1 80 ? -7.918 1.590 18.665 1.00 85.12 80 PRO A CA 1
ATOM 624 C C . PRO A 1 80 ? -8.446 0.288 19.287 1.00 85.12 80 PRO A C 1
ATOM 626 O O . PRO A 1 80 ? -7.677 -0.652 19.471 1.00 85.12 80 PRO A O 1
ATOM 629 N N . GLU A 1 81 ? -9.751 0.202 19.546 1.00 86.06 81 GLU A N 1
ATOM 630 C CA . GLU A 1 81 ? -10.406 -1.008 20.064 1.00 86.06 81 GLU A CA 1
ATOM 631 C C . GLU A 1 81 ? -10.326 -2.170 19.062 1.00 86.06 81 GLU A C 1
ATOM 633 O O . GLU A 1 81 ? -9.972 -3.297 19.409 1.00 86.06 81 GLU A O 1
ATOM 638 N N . SER A 1 82 ? -10.570 -1.882 17.782 1.00 83.12 82 SER A N 1
ATOM 639 C CA . SER A 1 82 ? -10.495 -2.883 16.715 1.00 83.12 82 SER A CA 1
ATOM 640 C C . SER A 1 82 ? -9.069 -3.398 16.496 1.00 83.12 82 SER A C 1
ATOM 642 O O . SER A 1 82 ? -8.874 -4.566 16.162 1.00 83.12 82 SER A O 1
ATOM 644 N N . ILE A 1 83 ?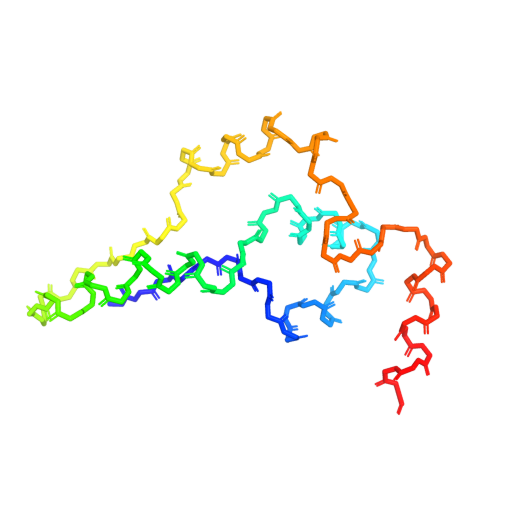 -8.066 -2.544 16.718 1.00 84.94 83 ILE A N 1
ATOM 645 C CA . ILE A 1 83 ? -6.649 -2.903 16.627 1.00 84.94 83 ILE A CA 1
ATOM 646 C C . ILE A 1 83 ? -6.251 -3.797 17.807 1.00 84.94 83 ILE A C 1
ATOM 648 O O . ILE A 1 83 ? -5.570 -4.799 17.593 1.00 84.94 83 ILE A O 1
ATOM 652 N N . ALA A 1 84 ? -6.709 -3.485 19.025 1.00 84.12 84 ALA A N 1
ATOM 653 C CA . ALA A 1 84 ? -6.464 -4.311 20.209 1.00 84.12 84 ALA A CA 1
ATOM 654 C C . ALA A 1 84 ? -7.004 -5.738 20.017 1.00 84.12 84 ALA A C 1
ATOM 656 O O . ALA A 1 84 ? -6.241 -6.697 20.121 1.00 84.12 84 ALA A O 1
ATOM 657 N N . LYS A 1 85 ? -8.258 -5.869 19.568 1.00 83.62 85 LYS A N 1
ATOM 658 C CA . LYS A 1 85 ? -8.892 -7.169 19.298 1.00 83.62 85 LYS A CA 1
ATOM 659 C C . LYS A 1 85 ? -8.148 -8.014 18.256 1.00 83.62 85 LYS A C 1
ATOM 661 O O . LYS A 1 85 ? -8.158 -9.241 18.305 1.00 83.62 85 LYS A O 1
ATOM 666 N N . ARG A 1 86 ? -7.512 -7.371 17.271 1.00 80.44 86 ARG A N 1
ATOM 667 C CA . ARG A 1 86 ? -6.727 -8.065 16.234 1.00 80.44 86 ARG A CA 1
ATOM 668 C C . ARG A 1 86 ? -5.3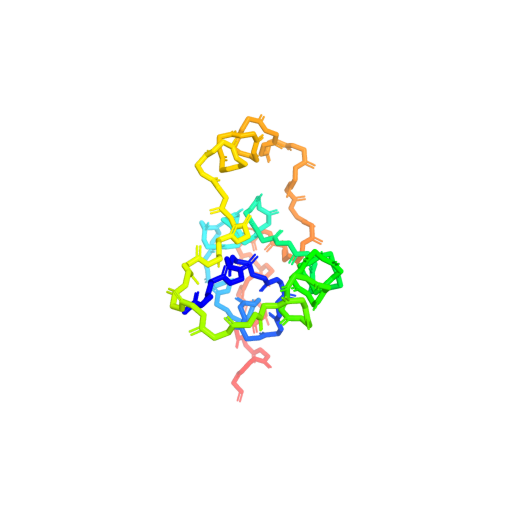80 -8.557 16.744 1.00 80.44 86 ARG A C 1
ATOM 670 O O . ARG A 1 86 ? -4.899 -9.554 16.216 1.00 80.44 86 ARG A O 1
ATOM 677 N N . ARG A 1 87 ? -4.787 -7.877 17.729 1.00 76.00 87 ARG A N 1
ATOM 678 C CA . ARG A 1 87 ? -3.555 -8.333 18.386 1.00 76.00 87 ARG A CA 1
ATOM 679 C C . ARG A 1 87 ? -3.810 -9.596 19.201 1.00 76.00 87 ARG A C 1
ATOM 681 O O . ARG A 1 87 ? -3.078 -10.555 19.029 1.00 76.00 87 ARG A O 1
ATOM 688 N N . GLU A 1 88 ? -4.904 -9.627 19.959 1.00 77.81 88 GLU A N 1
ATOM 689 C CA . GLU A 1 88 ? -5.297 -10.790 20.774 1.00 77.81 88 GLU A CA 1
ATOM 690 C C . GLU A 1 88 ? -5.563 -12.057 19.942 1.00 77.81 88 GLU A C 1
A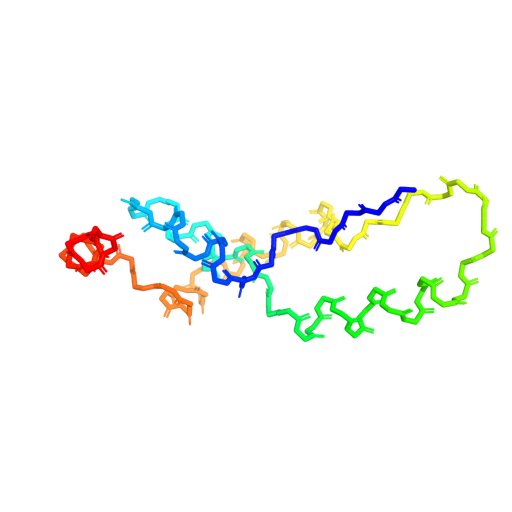TOM 692 O O . GLU A 1 88 ? -5.387 -13.165 20.424 1.00 77.81 88 GLU A O 1
ATOM 697 N N . HIS A 1 89 ? -5.982 -11.90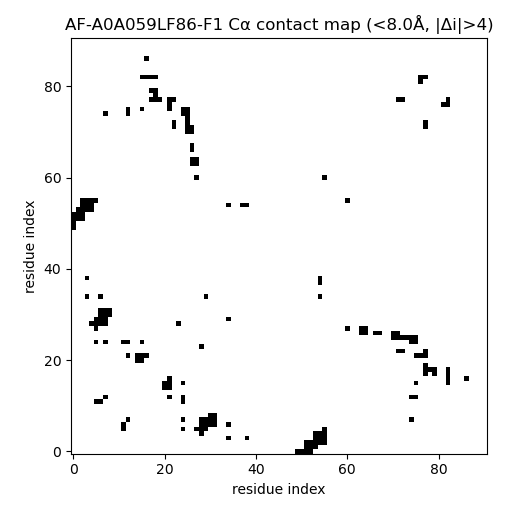4 18.682 1.00 67.62 89 HIS A N 1
ATOM 698 C CA . HIS A 1 89 ? -6.221 -13.015 17.752 1.00 67.62 89 HIS A CA 1
ATOM 699 C C . HIS A 1 89 ? -4.990 -13.423 16.922 1.00 67.62 89 HIS A C 1
ATOM 701 O O . HIS A 1 89 ? -5.084 -14.360 16.125 1.00 67.62 89 HIS A O 1
ATOM 707 N N . ALA A 1 90 ? -3.894 -12.664 17.008 1.00 64.12 90 ALA A N 1
ATOM 708 C CA . ALA A 1 90 ? -2.670 -12.897 16.243 1.00 64.12 90 ALA A CA 1
ATOM 709 C C . ALA A 1 90 ? -1.573 -13.613 17.054 1.00 64.12 90 ALA A C 1
ATOM 711 O O . ALA A 1 90 ? -0.566 -14.002 16.455 1.00 64.12 90 ALA A O 1
ATOM 712 N N . GLU A 1 91 ? -1.783 -13.775 18.364 1.00 52.22 91 GLU A N 1
ATOM 713 C CA . GLU A 1 91 ? -1.048 -14.679 19.264 1.00 52.22 91 GLU A CA 1
ATOM 714 C C . GLU A 1 91 ? -1.678 -16.079 19.270 1.00 52.22 91 GLU A C 1
ATOM 716 O O . GLU A 1 91 ? -0.899 -17.058 19.306 1.00 52.22 91 GLU A O 1
#

Secondary structure (DSSP, 8-state):
-EE--SB--HHHHTT--SHHHHHHHHHHPBPHHHHHHHHHHHHHH--S----EESS-HHHHHHHHHTGGGGTTSSS---HHHHHHHHHTT-

Mean predicted aligned error: 5.43 Å

Radius of gyration: 15.43 Å; Cα contacts (8 Å, |Δi|>4): 99; chains: 1; bounding box: 31×29×42 Å

pLDDT: mean 86.91, std 7.29, range [52.22, 94.31]

Foldseek 3Di:
DEDLFAALDPVQQLVLLALVSLLCSQLGHDYPVVSCVVVVVVVVVDDPPPDYYYPDDPVVVVVSVVVSVVRACPRHHSDNVSSVVVVVVVD

Sequence (91 aa):
MMSPGMVATPLLLRLADNPRSARFINVLADPPDDAAAWLVPRLRGARGNGTYVRFFTPAELVRRLCTARGRRNRFVPEDPESIAKRREHAE

Solvent-accessible surface area (backbone atoms only — not comparable to full-atom values): 5343 Å² total; per-residue (Å²): 87,76,43,77,60,54,47,65,40,75,77,55,60,68,61,34,76,43,51,66,45,15,46,48,48,26,37,60,36,38,57,57,65,63,51,43,68,63,45,51,62,54,56,76,68,55,76,85,78,67,63,74,48,65,69,65,45,74,68,56,52,54,54,32,60,76,47,32,84,83,28,63,64,68,82,41,66,47,49,67,69,61,34,53,59,52,52,72,73,71,113